Protein AF-A0A933VCR9-F1 (afdb_monomer_lite)

Sequence (92 aa):
MTITEMVKVLPPGTGALGFGLILIGLNAARSLNGIPTSGFTITLGVLAILLGGLELAGFFLTLPFELPVFAILLIVLGVIVLAREQIGNRNQ

Structure (mmCIF, N/CA/C/O backbone):
data_AF-A0A933VCR9-F1
#
_entry.id   AF-A0A933VCR9-F1
#
loop_
_atom_site.group_PDB
_atom_site.id
_atom_site.type_symbol
_atom_site.label_atom_id
_atom_site.label_alt_id
_atom_site.label_comp_id
_atom_site.label_asym_id
_atom_site.label_entity_id
_atom_site.label_seq_id
_atom_site.pdbx_PDB_ins_code
_atom_site.Cartn_x
_atom_site.Cartn_y
_atom_site.Cartn_z
_atom_site.occupancy
_atom_site.B_iso_or_equiv
_atom_site.auth_seq_id
_atom_site.auth_comp_id
_atom_site.auth_asym_id
_atom_site.auth_atom_id
_atom_site.pdbx_PDB_model_num
ATOM 1 N N . MET A 1 1 ? 24.155 18.338 -16.271 1.00 49.69 1 MET A N 1
ATOM 2 C CA . MET A 1 1 ? 23.553 17.399 -15.304 1.00 49.69 1 MET A CA 1
ATOM 3 C C . MET A 1 1 ? 22.091 17.796 -15.150 1.00 49.69 1 MET A C 1
ATOM 5 O O . MET A 1 1 ? 21.822 18.864 -14.616 1.00 49.69 1 MET A O 1
ATOM 9 N N . THR A 1 2 ? 21.164 17.054 -15.757 1.00 57.34 2 THR A N 1
ATOM 10 C CA . THR A 1 2 ? 19.720 17.346 -15.685 1.00 57.34 2 THR A CA 1
ATOM 11 C C . THR A 1 2 ? 19.138 16.776 -14.390 1.00 57.34 2 THR A C 1
ATOM 13 O O . THR A 1 2 ? 19.630 15.773 -13.884 1.00 57.34 2 THR A O 1
ATOM 16 N N . ILE A 1 3 ? 18.081 17.391 -13.850 1.00 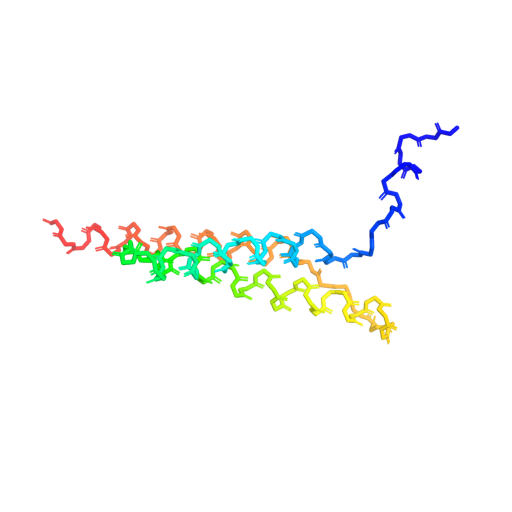61.72 3 ILE A N 1
ATOM 17 C CA . ILE A 1 3 ? 17.413 16.984 -12.592 1.00 61.72 3 ILE A CA 1
ATOM 18 C C . ILE A 1 3 ? 16.988 15.498 -12.623 1.00 61.72 3 ILE A C 1
ATOM 20 O O . ILE A 1 3 ? 17.000 14.811 -11.606 1.00 61.72 3 ILE A O 1
ATOM 24 N N . THR A 1 4 ? 16.709 14.970 -13.817 1.00 54.91 4 THR A N 1
ATOM 25 C CA . THR A 1 4 ? 16.412 13.558 -14.097 1.00 54.91 4 THR A CA 1
ATOM 26 C C . THR A 1 4 ? 17.537 12.583 -13.736 1.00 54.91 4 THR A C 1
ATOM 28 O O . THR A 1 4 ? 17.254 11.433 -13.415 1.00 54.91 4 THR A O 1
ATOM 31 N N . GLU A 1 5 ? 18.799 13.014 -13.732 1.00 57.38 5 GLU A N 1
ATOM 32 C CA . GLU A 1 5 ? 19.939 12.159 -13.368 1.00 57.38 5 GLU A CA 1
ATOM 33 C C . GLU A 1 5 ? 20.055 11.959 -11.847 1.00 57.38 5 GLU A C 1
ATOM 35 O O . GLU A 1 5 ? 20.551 10.926 -11.410 1.00 57.38 5 GLU A O 1
ATOM 40 N N . MET A 1 6 ? 19.535 12.885 -11.027 1.00 52.41 6 MET A N 1
ATOM 41 C CA . MET A 1 6 ? 19.518 12.732 -9.562 1.00 52.41 6 MET A CA 1
ATOM 42 C C . MET A 1 6 ? 18.410 11.788 -9.065 1.00 52.41 6 MET A C 1
ATOM 44 O O . MET A 1 6 ? 18.463 11.333 -7.926 1.00 52.41 6 MET A O 1
ATOM 48 N N . VAL A 1 7 ? 17.424 11.465 -9.913 1.00 55.34 7 VAL A N 1
ATOM 49 C CA . VAL A 1 7 ? 16.290 10.570 -9.596 1.00 55.34 7 VAL A CA 1
ATOM 50 C C . VAL A 1 7 ? 16.529 9.128 -10.083 1.00 55.34 7 VAL A C 1
ATOM 52 O O . VAL A 1 7 ? 15.741 8.234 -9.792 1.00 55.34 7 VAL A O 1
ATOM 55 N N . LYS A 1 8 ? 17.664 8.836 -10.735 1.00 57.75 8 LYS A N 1
ATOM 56 C CA . LYS A 1 8 ? 18.064 7.479 -11.176 1.00 57.75 8 LYS A CA 1
ATOM 57 C C . LYS A 1 8 ? 18.434 6.506 -10.038 1.00 57.75 8 LYS A C 1
ATOM 59 O O . LYS A 1 8 ? 19.093 5.502 -10.283 1.00 57.75 8 LYS A O 1
ATOM 64 N N . VAL A 1 9 ? 18.078 6.794 -8.788 1.00 66.50 9 VAL A N 1
ATOM 65 C CA . VAL A 1 9 ? 18.669 6.095 -7.636 1.00 66.50 9 VAL A CA 1
ATOM 66 C C . VAL A 1 9 ? 17.926 4.807 -7.271 1.00 66.50 9 VAL A C 1
ATOM 68 O O . VAL A 1 9 ? 18.551 3.903 -6.725 1.00 66.50 9 VAL A O 1
ATOM 71 N N . LEU A 1 10 ? 16.634 4.665 -7.591 1.00 78.00 10 LEU A N 1
ATOM 72 C CA . LEU A 1 10 ? 15.839 3.511 -7.153 1.00 78.00 10 LEU A CA 1
ATOM 73 C C . LEU A 1 10 ? 15.228 2.728 -8.328 1.00 78.00 10 LEU A C 1
ATOM 75 O O . LEU A 1 10 ? 14.641 3.345 -9.218 1.00 78.00 10 LEU A O 1
ATOM 79 N N . PRO A 1 11 ? 15.302 1.382 -8.305 1.00 86.25 11 PRO A N 1
ATOM 80 C CA . PRO A 1 11 ? 14.575 0.534 -9.242 1.00 86.25 11 PRO A CA 1
ATOM 81 C C . PRO A 1 11 ? 13.067 0.841 -9.271 1.00 86.25 11 PRO A C 1
ATOM 83 O O . PRO A 1 11 ? 12.502 1.273 -8.252 1.00 86.25 11 PRO A O 1
ATOM 86 N N . PRO A 1 12 ? 12.387 0.575 -10.397 1.00 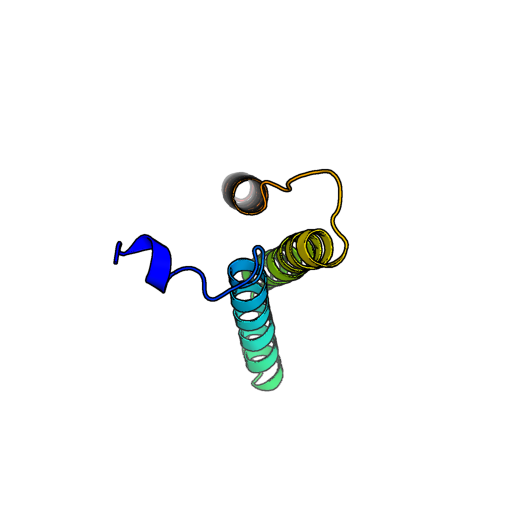86.50 12 PRO A N 1
ATOM 87 C CA . PRO A 1 12 ? 10.933 0.675 -10.476 1.00 86.50 12 PRO A CA 1
ATOM 88 C C . PRO A 1 12 ? 10.268 -0.234 -9.425 1.00 86.50 12 PRO A C 1
ATOM 90 O O . PRO A 1 12 ? 10.861 -1.199 -8.941 1.00 86.50 12 PRO A O 1
ATOM 93 N N . GLY A 1 13 ? 9.069 0.135 -8.979 1.00 87.06 13 GLY A N 1
ATOM 94 C CA . GLY A 1 13 ? 8.374 -0.549 -7.882 1.00 87.06 13 GLY A CA 1
ATOM 95 C C . GLY A 1 13 ? 8.866 -0.223 -6.464 1.00 87.06 13 GLY A C 1
ATOM 96 O O . GLY A 1 13 ? 8.114 -0.431 -5.509 1.00 87.06 13 GLY A O 1
ATOM 97 N N . THR A 1 14 ? 10.058 0.368 -6.282 1.00 91.12 14 THR A N 1
ATOM 98 C CA . THR A 1 14 ? 10.600 0.649 -4.932 1.00 91.12 14 THR A CA 1
ATOM 99 C C . THR A 1 14 ? 9.722 1.617 -4.132 1.00 91.12 14 THR A C 1
ATOM 101 O O . THR A 1 14 ? 9.518 1.426 -2.934 1.00 91.12 14 THR A O 1
ATOM 104 N N . GLY A 1 15 ? 9.151 2.635 -4.785 1.00 90.94 15 GLY A N 1
ATOM 105 C CA . GLY A 1 15 ? 8.240 3.579 -4.130 1.00 90.94 15 GLY A CA 1
ATOM 106 C C . GLY A 1 15 ? 6.950 2.913 -3.639 1.00 90.94 15 GLY A C 1
ATOM 107 O O . GLY A 1 15 ? 6.538 3.135 -2.501 1.00 90.94 15 GLY A O 1
ATOM 108 N N . ALA A 1 16 ? 6.348 2.049 -4.464 1.00 92.62 16 ALA A N 1
ATOM 109 C CA . ALA A 1 16 ? 5.148 1.295 -4.098 1.00 92.62 16 ALA A CA 1
ATOM 110 C C . ALA A 1 16 ? 5.433 0.304 -2.957 1.00 92.62 16 ALA A C 1
ATOM 112 O O . ALA A 1 16 ? 4.677 0.253 -1.988 1.00 92.62 16 ALA A O 1
ATOM 113 N N . LEU A 1 17 ? 6.565 -0.404 -3.012 1.00 94.06 17 LEU A N 1
ATOM 114 C CA . LEU A 1 17 ? 7.025 -1.276 -1.929 1.00 94.06 17 LEU A CA 1
ATOM 115 C C . LEU A 1 17 ? 7.218 -0.515 -0.615 1.00 94.06 17 LEU A C 1
ATOM 117 O O . LEU A 1 17 ? 6.685 -0.927 0.414 1.00 94.06 17 LEU A O 1
ATOM 121 N N . GLY A 1 18 ? 7.944 0.606 -0.647 1.00 95.00 18 GLY A N 1
ATOM 122 C CA . GLY A 1 18 ? 8.185 1.435 0.533 1.00 95.00 18 GLY A CA 1
ATOM 123 C C . GLY A 1 18 ? 6.885 1.960 1.142 1.00 95.00 18 GLY A C 1
ATOM 124 O O . GLY A 1 18 ? 6.664 1.825 2.345 1.00 95.00 18 GLY A O 1
ATOM 125 N N . PHE A 1 19 ? 5.981 2.481 0.311 1.00 94.31 19 PHE A N 1
ATOM 126 C CA . PHE A 1 19 ? 4.655 2.922 0.747 1.00 94.31 19 PHE A CA 1
ATOM 127 C C . PHE A 1 19 ? 3.841 1.779 1.369 1.00 94.31 19 PHE A C 1
ATOM 129 O O . PHE A 1 19 ? 3.255 1.940 2.442 1.00 94.31 19 PHE A O 1
ATOM 136 N N . GLY A 1 20 ? 3.848 0.606 0.736 1.00 96.44 20 GLY A N 1
ATOM 137 C CA . GLY A 1 20 ? 3.161 -0.575 1.241 1.00 96.44 20 GLY A CA 1
ATOM 138 C C . GLY A 1 20 ? 3.690 -1.036 2.601 1.00 96.44 20 GLY A C 1
ATOM 139 O O . GLY A 1 20 ? 2.903 -1.267 3.523 1.00 96.44 20 GLY A O 1
ATOM 140 N N . LEU A 1 21 ? 5.015 -1.079 2.768 1.00 97.56 21 LEU A N 1
ATOM 141 C CA . LEU A 1 21 ? 5.665 -1.403 4.041 1.00 97.56 21 LEU A CA 1
ATOM 142 C C . LEU A 1 21 ? 5.310 -0.401 5.143 1.00 97.56 21 LEU A C 1
ATOM 144 O O . LEU A 1 21 ? 5.050 -0.816 6.271 1.00 97.56 21 LEU A O 1
ATOM 148 N N . ILE A 1 22 ? 5.233 0.895 4.828 1.00 97.50 22 ILE A N 1
ATOM 149 C CA . ILE A 1 22 ? 4.802 1.925 5.785 1.00 97.50 22 ILE A CA 1
ATOM 150 C C . ILE A 1 22 ? 3.361 1.671 6.244 1.00 97.50 22 ILE A C 1
ATOM 152 O O . ILE A 1 22 ? 3.088 1.703 7.444 1.00 97.50 22 ILE A O 1
ATOM 156 N N . LEU A 1 23 ? 2.433 1.388 5.325 1.00 97.19 23 LEU A N 1
ATOM 157 C CA . LEU A 1 23 ? 1.025 1.157 5.670 1.00 97.19 23 LEU A CA 1
ATOM 158 C C . LEU A 1 23 ? 0.810 -0.111 6.503 1.00 97.19 23 LEU A C 1
ATOM 160 O O . LEU A 1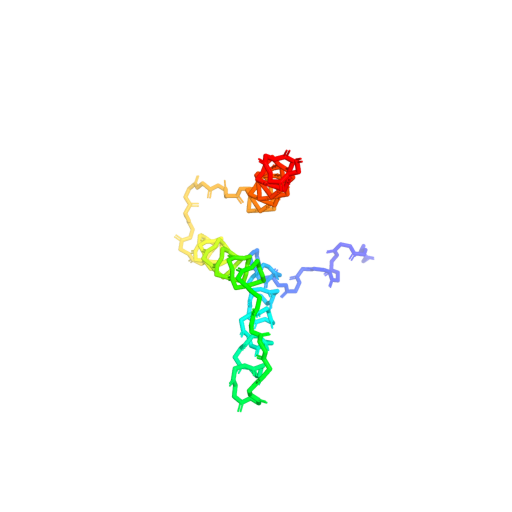 23 ? 0.015 -0.100 7.453 1.00 97.19 23 LEU A O 1
ATOM 164 N N . ILE A 1 24 ? 1.513 -1.192 6.166 1.00 97.69 24 ILE A N 1
ATOM 165 C CA . ILE A 1 24 ? 1.470 -2.437 6.940 1.00 97.69 24 ILE A CA 1
ATOM 166 C C . ILE A 1 24 ? 2.137 -2.242 8.298 1.00 97.69 24 ILE A C 1
ATOM 168 O O . ILE A 1 24 ? 1.539 -2.592 9.313 1.00 97.69 24 ILE A O 1
ATOM 172 N N . GLY A 1 25 ? 3.315 -1.617 8.343 1.00 97.44 25 GLY A N 1
ATOM 173 C CA . GLY A 1 25 ? 4.027 -1.312 9.583 1.00 97.44 25 GLY A CA 1
ATOM 174 C C . GLY A 1 25 ? 3.208 -0.433 10.527 1.00 97.44 25 GLY A C 1
ATOM 175 O O . GLY A 1 25 ? 3.120 -0.722 11.719 1.00 97.44 25 GLY A O 1
ATOM 176 N N . LEU A 1 26 ? 2.519 0.581 9.997 1.00 97.31 26 LEU A N 1
ATOM 177 C CA . LEU A 1 26 ? 1.615 1.430 10.773 1.00 97.31 26 LEU A CA 1
ATOM 178 C C . LEU A 1 26 ? 0.459 0.624 11.380 1.00 97.31 26 LEU A C 1
ATOM 180 O O . LEU A 1 26 ? 0.147 0.787 12.558 1.00 97.31 26 LEU A O 1
ATOM 184 N N . ASN A 1 27 ? -0.183 -0.252 10.603 1.00 97.06 27 ASN A N 1
ATOM 185 C CA . ASN A 1 27 ? -1.268 -1.088 11.122 1.00 97.06 27 ASN A CA 1
ATOM 186 C C . ASN A 1 27 ? -0.767 -2.149 12.109 1.00 97.06 27 ASN A C 1
ATOM 188 O O . ASN A 1 27 ? -1.445 -2.404 13.102 1.00 97.06 27 ASN A O 1
ATOM 192 N N . ALA A 1 28 ? 0.422 -2.713 11.894 1.00 97.06 28 ALA A N 1
ATOM 193 C CA . ALA A 1 28 ? 1.062 -3.617 12.844 1.00 97.06 28 ALA A CA 1
ATOM 194 C C . ALA A 1 28 ? 1.332 -2.904 14.177 1.00 97.06 28 ALA A C 1
ATOM 196 O O . ALA A 1 28 ? 0.929 -3.395 15.229 1.00 97.06 28 ALA A O 1
ATOM 197 N N . ALA A 1 29 ? 1.906 -1.697 14.140 1.00 97.69 29 ALA A N 1
ATOM 198 C CA . ALA A 1 29 ? 2.122 -0.881 15.331 1.00 97.69 29 ALA A CA 1
ATOM 199 C C . ALA A 1 29 ? 0.803 -0.537 16.043 1.00 97.69 29 ALA A C 1
ATOM 201 O O . ALA A 1 29 ? 0.728 -0.620 17.267 1.00 97.69 29 ALA A O 1
ATOM 202 N N . ARG A 1 30 ? -0.263 -0.200 15.303 1.00 96.69 30 ARG A N 1
ATOM 203 C CA . ARG A 1 30 ? -1.599 0.016 15.889 1.00 96.69 30 ARG A CA 1
ATOM 204 C C . ARG A 1 30 ? -2.114 -1.239 16.589 1.00 96.69 30 ARG A C 1
ATOM 206 O O . ARG A 1 30 ? -2.525 -1.148 17.741 1.00 96.69 30 ARG A O 1
ATOM 213 N N . SER A 1 31 ? -2.013 -2.396 15.932 1.00 96.50 31 SER A N 1
ATOM 214 C CA . SER A 1 31 ? -2.441 -3.684 16.485 1.00 96.50 31 SER A CA 1
ATOM 215 C C . SER A 1 31 ? -1.715 -4.024 17.786 1.00 96.50 31 SER A C 1
ATOM 217 O O . SER A 1 31 ? -2.352 -4.475 18.733 1.00 96.50 31 SER A O 1
ATOM 219 N N . LEU A 1 32 ? -0.401 -3.789 17.851 1.00 97.88 32 LEU A N 1
ATOM 220 C CA . LEU A 1 32 ? 0.406 -4.047 19.049 1.00 97.88 32 LEU A CA 1
ATOM 221 C C . LEU A 1 32 ? 0.051 -3.114 20.215 1.00 97.88 32 LEU A C 1
ATOM 223 O O . LEU A 1 32 ? 0.187 -3.500 21.370 1.00 97.88 32 LEU A O 1
ATOM 227 N N . ASN A 1 33 ? -0.436 -1.908 19.921 1.00 97.38 33 ASN A N 1
ATOM 228 C CA . ASN A 1 33 ? -0.831 -0.920 20.925 1.00 97.38 33 ASN A CA 1
ATOM 229 C C . ASN A 1 33 ? -2.337 -0.950 21.254 1.00 97.38 33 ASN A C 1
ATOM 231 O O . ASN A 1 33 ? -2.840 -0.029 21.893 1.00 97.38 33 ASN A O 1
ATOM 235 N N . GLY A 1 34 ? -3.084 -1.961 20.789 1.00 95.88 34 GLY A N 1
ATOM 236 C CA . GLY A 1 34 ? -4.534 -2.053 21.009 1.00 95.88 34 GLY A CA 1
ATOM 237 C C . GLY A 1 34 ? -5.349 -0.962 20.300 1.00 95.88 34 GLY A C 1
ATOM 238 O O . GLY A 1 34 ? -6.521 -0.757 20.611 1.00 95.88 34 GLY A O 1
ATOM 239 N N . ILE A 1 35 ? -4.747 -0.252 19.343 1.00 96.31 35 ILE A N 1
ATOM 240 C CA . ILE A 1 35 ? -5.415 0.773 18.544 1.00 96.31 35 ILE A CA 1
ATOM 241 C C . ILE A 1 35 ? -6.114 0.069 17.371 1.00 96.31 35 ILE A C 1
ATOM 243 O O . ILE A 1 35 ? -5.469 -0.711 16.664 1.00 96.31 35 ILE A O 1
ATOM 247 N N . PRO A 1 36 ? -7.400 0.358 17.092 1.00 94.31 36 PRO A N 1
ATOM 248 C CA . PRO A 1 36 ? -8.129 -0.293 16.008 1.00 94.31 36 PRO A CA 1
ATOM 249 C C . PRO A 1 36 ? -7.408 -0.114 14.669 1.00 94.31 36 PRO A C 1
ATOM 251 O O . PRO A 1 36 ? -7.017 0.997 14.295 1.00 94.31 36 PRO A O 1
ATOM 254 N N . THR A 1 37 ? -7.209 -1.208 13.943 1.00 95.62 37 THR A N 1
ATOM 255 C CA . THR A 1 37 ? -6.579 -1.203 12.621 1.00 95.62 37 THR A CA 1
ATOM 256 C C . THR A 1 37 ? -7.578 -0.774 11.550 1.00 95.62 37 THR A C 1
ATOM 258 O O . THR A 1 37 ? -8.793 -0.870 11.726 1.00 95.62 37 THR A O 1
ATOM 261 N N . SER A 1 38 ? -7.074 -0.250 10.434 1.00 93.12 38 SER A N 1
ATOM 262 C CA . SER A 1 38 ? -7.919 0.159 9.314 1.00 93.12 38 SER A CA 1
ATOM 263 C C . SER A 1 38 ? -7.770 -0.844 8.179 1.00 93.12 38 SER A C 1
ATOM 265 O O . SER A 1 38 ? -6.711 -0.951 7.560 1.00 93.12 38 SER A O 1
ATOM 267 N N . GLY A 1 39 ? -8.858 -1.562 7.882 1.00 90.88 39 GLY A N 1
ATOM 268 C CA . GLY A 1 39 ? -8.903 -2.504 6.761 1.00 90.88 39 GLY A CA 1
ATOM 269 C C . GLY A 1 39 ? -8.528 -1.838 5.436 1.00 90.88 39 GLY A C 1
ATOM 270 O O . GLY A 1 39 ? -7.811 -2.425 4.639 1.00 90.88 39 GLY A O 1
ATOM 271 N N . PHE A 1 40 ? -8.899 -0.567 5.255 1.00 91.69 40 PHE A N 1
ATOM 272 C CA . PHE A 1 40 ? -8.534 0.225 4.082 1.00 91.69 40 PHE A CA 1
ATOM 273 C C . PHE A 1 40 ? -7.015 0.353 3.893 1.00 91.69 40 PHE A C 1
ATOM 275 O O . PHE A 1 40 ? -6.498 0.054 2.817 1.00 91.69 40 PHE A O 1
AT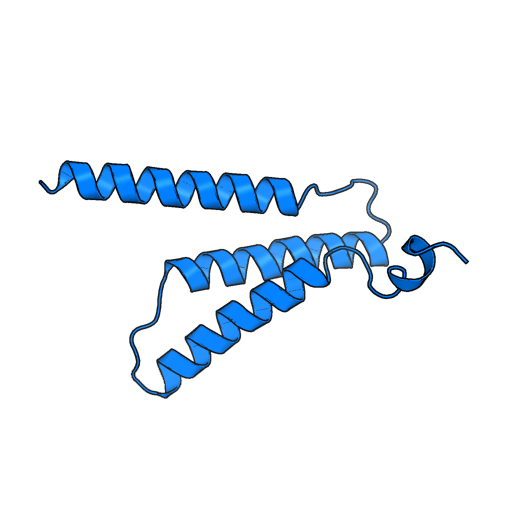OM 282 N N . THR A 1 41 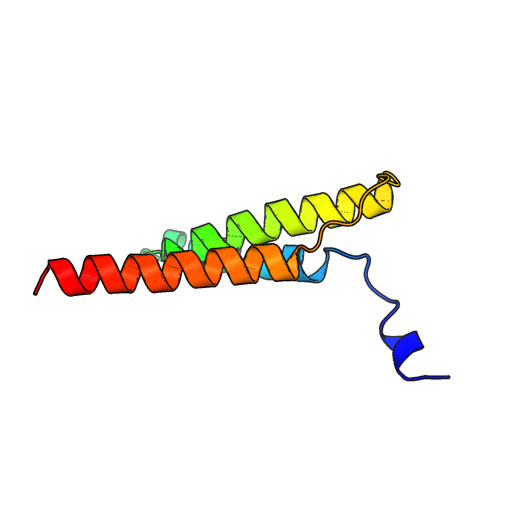? -6.282 0.774 4.930 1.00 93.50 41 THR A N 1
ATOM 283 C CA . THR A 1 41 ? -4.822 0.919 4.818 1.00 93.50 41 THR A CA 1
ATOM 284 C C . THR A 1 41 ? -4.114 -0.426 4.772 1.00 93.50 41 THR A C 1
ATOM 286 O O . THR A 1 41 ? -3.083 -0.516 4.115 1.00 93.50 41 THR A O 1
ATOM 289 N N . ILE A 1 42 ? -4.661 -1.476 5.391 1.00 95.81 42 ILE A N 1
ATOM 290 C CA . ILE A 1 42 ? -4.138 -2.839 5.224 1.00 95.81 42 ILE A CA 1
ATOM 291 C C . ILE A 1 42 ? -4.265 -3.277 3.761 1.00 95.81 42 ILE A C 1
ATOM 293 O O . ILE A 1 42 ? -3.270 -3.694 3.175 1.00 95.81 42 ILE A O 1
ATOM 297 N N . THR A 1 43 ? -5.443 -3.139 3.145 1.00 94.25 43 THR A N 1
ATOM 298 C CA . THR A 1 43 ? -5.665 -3.527 1.743 1.00 94.25 43 THR A CA 1
ATOM 299 C C . THR A 1 43 ? -4.737 -2.772 0.797 1.00 94.25 43 THR A C 1
ATOM 301 O O . THR A 1 43 ? -4.069 -3.398 -0.025 1.00 94.25 43 THR A O 1
ATOM 304 N N . LEU A 1 44 ? -4.635 -1.446 0.938 1.00 94.56 44 LEU A N 1
ATOM 305 C CA . LEU A 1 44 ? -3.703 -0.653 0.133 1.00 94.56 44 LEU A CA 1
ATOM 306 C C . LEU A 1 44 ? -2.244 -1.042 0.385 1.00 94.56 44 LEU A C 1
ATOM 308 O O . LEU A 1 44 ? -1.471 -1.128 -0.565 1.00 94.56 44 LEU A O 1
ATOM 312 N N . GLY A 1 45 ? -1.875 -1.311 1.639 1.00 96.19 45 GLY A N 1
ATOM 313 C CA . GLY A 1 45 ? -0.530 -1.738 2.010 1.00 96.19 45 GLY A CA 1
ATOM 314 C C . GLY A 1 45 ? -0.136 -3.057 1.350 1.00 96.19 45 GLY A C 1
ATOM 315 O O . GLY A 1 45 ? 0.916 -3.137 0.719 1.00 96.19 45 GLY A O 1
ATOM 316 N N . VAL A 1 46 ? -1.007 -4.067 1.426 1.00 96.69 46 VAL A N 1
ATOM 317 C CA . VAL A 1 46 ? -0.789 -5.374 0.786 1.00 96.69 46 VAL A CA 1
ATOM 318 C C . VAL A 1 46 ? -0.677 -5.224 -0.729 1.00 96.69 46 VAL A C 1
ATOM 320 O O . VAL A 1 46 ? 0.267 -5.740 -1.323 1.00 96.69 46 VAL A O 1
ATOM 323 N N . LEU A 1 47 ? -1.598 -4.493 -1.363 1.00 95.06 47 LEU A N 1
ATOM 324 C CA . LEU A 1 47 ? -1.571 -4.291 -2.813 1.00 95.06 47 LEU A CA 1
ATOM 325 C C . LEU A 1 47 ? -0.311 -3.558 -3.273 1.00 95.06 47 LEU A C 1
ATOM 327 O O . LEU A 1 47 ? 0.285 -3.944 -4.274 1.00 95.06 47 LEU A O 1
ATOM 331 N N . ALA A 1 48 ? 0.119 -2.536 -2.535 1.00 95.38 48 ALA A N 1
ATOM 332 C CA . ALA A 1 48 ? 1.328 -1.789 -2.850 1.00 95.38 48 ALA A CA 1
ATOM 333 C C . ALA A 1 48 ? 2.595 -2.655 -2.717 1.00 95.38 48 ALA A C 1
ATOM 335 O O . ALA A 1 48 ? 3.469 -2.569 -3.579 1.00 95.38 48 ALA A O 1
ATOM 336 N N . ILE A 1 49 ? 2.669 -3.544 -1.715 1.00 96.81 49 ILE A N 1
ATOM 337 C CA . ILE A 1 49 ? 3.768 -4.519 -1.591 1.00 96.81 49 ILE A CA 1
ATOM 338 C C . ILE A 1 49 ? 3.746 -5.520 -2.747 1.00 96.81 49 ILE A C 1
ATOM 340 O O . ILE A 1 49 ? 4.789 -5.766 -3.346 1.00 96.81 49 ILE A O 1
ATOM 344 N N . LEU A 1 50 ? 2.586 -6.099 -3.072 1.00 95.88 50 LEU A N 1
ATOM 345 C CA . LEU A 1 50 ? 2.486 -7.111 -4.127 1.00 95.88 50 LEU A CA 1
ATOM 346 C C . LEU A 1 50 ? 2.825 -6.532 -5.501 1.00 95.88 50 LEU A C 1
ATOM 348 O O . LEU A 1 50 ? 3.628 -7.110 -6.227 1.00 95.88 50 LEU A O 1
ATOM 352 N N . LEU A 1 51 ? 2.243 -5.385 -5.851 1.00 93.75 51 LEU A N 1
ATOM 353 C CA . LEU A 1 51 ? 2.465 -4.757 -7.152 1.00 93.75 51 LEU A CA 1
ATOM 354 C C . LEU A 1 51 ? 3.862 -4.141 -7.252 1.00 93.75 51 LEU A C 1
ATOM 356 O O . LEU A 1 51 ? 4.541 -4.358 -8.250 1.00 93.75 51 LEU A O 1
ATOM 360 N N . GLY A 1 52 ? 4.318 -3.435 -6.213 1.00 92.50 52 GLY A N 1
ATOM 361 C CA . GLY A 1 52 ? 5.675 -2.889 -6.171 1.00 92.50 52 GLY A CA 1
ATOM 362 C C . GLY A 1 52 ? 6.738 -3.987 -6.166 1.00 92.50 52 GLY A C 1
ATOM 363 O O . GLY A 1 52 ? 7.758 -3.859 -6.833 1.00 92.50 52 GLY A O 1
ATOM 364 N N . GLY A 1 53 ? 6.481 -5.095 -5.468 1.00 92.44 53 GLY A N 1
ATOM 365 C CA . GLY A 1 53 ? 7.338 -6.277 -5.463 1.00 92.44 53 GLY A CA 1
ATOM 366 C C . GLY A 1 53 ? 7.372 -6.981 -6.811 1.00 92.44 53 GLY A C 1
ATOM 367 O O . GLY A 1 53 ? 8.441 -7.400 -7.242 1.00 92.44 53 GLY A O 1
ATOM 368 N N . LEU A 1 54 ? 6.235 -7.060 -7.502 1.00 91.88 54 LEU A N 1
ATOM 369 C CA . LEU A 1 54 ? 6.157 -7.625 -8.846 1.00 91.88 54 LEU A CA 1
ATOM 370 C C . LEU A 1 54 ? 6.879 -6.752 -9.881 1.00 91.88 54 LEU A C 1
ATOM 372 O O . LEU A 1 54 ? 7.586 -7.284 -10.730 1.00 91.88 54 LEU A O 1
ATOM 376 N N . GLU A 1 55 ? 6.750 -5.429 -9.796 1.00 90.50 55 GLU A N 1
ATOM 377 C CA . GLU A 1 55 ? 7.466 -4.484 -10.663 1.00 90.50 55 GLU A CA 1
ATOM 378 C C . GLU A 1 55 ? 8.980 -4.518 -10.401 1.00 90.50 55 GLU A C 1
ATOM 380 O O . GLU A 1 55 ? 9.773 -4.593 -11.342 1.00 90.50 55 GLU A O 1
ATOM 385 N N . LEU A 1 56 ? 9.385 -4.581 -9.128 1.00 90.94 56 LEU A N 1
ATOM 386 C CA . LEU A 1 56 ? 10.784 -4.743 -8.736 1.00 90.94 56 LEU A CA 1
ATOM 387 C C . LEU A 1 56 ? 11.355 -6.085 -9.220 1.00 90.94 56 LEU A C 1
ATOM 389 O O . LEU A 1 56 ? 12.449 -6.134 -9.782 1.00 90.94 56 LEU A O 1
ATOM 393 N N . ALA A 1 57 ? 10.610 -7.179 -9.043 1.00 90.00 57 ALA A N 1
ATOM 394 C CA . ALA A 1 57 ? 10.988 -8.493 -9.552 1.00 90.00 57 ALA A CA 1
ATOM 395 C C . ALA A 1 57 ? 11.063 -8.496 -11.083 1.00 90.00 57 ALA A C 1
ATOM 397 O O . ALA A 1 57 ? 11.987 -9.081 -11.634 1.00 90.00 57 ALA A O 1
ATOM 398 N N . GLY A 1 58 ? 10.148 -7.809 -11.771 1.00 87.75 58 GLY A N 1
ATOM 399 C CA . GLY A 1 58 ? 10.178 -7.659 -13.223 1.00 87.75 58 GLY A CA 1
ATOM 400 C C . GLY A 1 58 ? 11.415 -6.930 -13.725 1.00 87.75 58 GLY A C 1
ATOM 401 O O . GLY A 1 58 ? 11.997 -7.350 -14.723 1.00 87.75 58 GLY A O 1
ATOM 402 N N . PHE A 1 59 ? 11.875 -5.921 -12.988 1.00 86.19 59 PHE A N 1
ATOM 403 C CA . PHE A 1 59 ? 13.135 -5.242 -13.271 1.00 86.19 59 PHE A CA 1
ATOM 404 C C . PHE A 1 59 ? 14.350 -6.162 -13.096 1.00 86.19 59 PHE A C 1
ATOM 406 O O . PHE A 1 59 ? 15.192 -6.235 -13.987 1.00 86.19 59 PHE A O 1
ATOM 413 N N . PHE A 1 60 ? 14.435 -6.908 -11.989 1.00 86.06 60 PHE A N 1
ATOM 414 C CA . PHE A 1 60 ? 15.570 -7.808 -11.742 1.00 86.06 60 PHE A CA 1
ATOM 415 C C . PHE A 1 60 ? 15.565 -9.067 -12.619 1.00 86.06 60 PHE A C 1
ATOM 417 O O . PHE A 1 60 ? 16.626 -9.549 -13.007 1.00 86.06 60 PHE A O 1
ATOM 424 N N . LEU A 1 61 ? 14.387 -9.605 -12.937 1.00 87.88 61 LEU A N 1
ATOM 425 C CA . LEU A 1 61 ? 14.212 -10.818 -13.742 1.00 87.88 61 LEU A CA 1
ATOM 426 C C . LEU A 1 61 ? 14.036 -10.522 -15.239 1.00 87.88 61 LEU A C 1
ATOM 428 O O . LEU A 1 61 ? 13.892 -11.455 -16.022 1.00 87.88 61 LEU A O 1
ATOM 432 N N . THR A 1 62 ? 14.073 -9.246 -15.641 1.00 83.19 62 THR A N 1
ATOM 433 C CA . THR A 1 62 ? 13.925 -8.791 -17.037 1.00 83.19 62 THR A CA 1
ATOM 434 C C . THR A 1 62 ? 12.647 -9.330 -17.695 1.00 83.19 62 THR A C 1
ATOM 436 O O . THR A 1 62 ? 12.669 -9.878 -18.799 1.00 83.19 62 THR A O 1
ATOM 439 N N . LEU A 1 63 ? 11.516 -9.222 -16.988 1.00 81.69 63 LEU A N 1
ATOM 440 C CA . LEU A 1 63 ? 10.224 -9.664 -17.516 1.00 81.69 63 LEU A CA 1
ATOM 441 C C . LEU A 1 63 ? 9.858 -8.858 -18.779 1.00 81.69 63 LEU A C 1
ATOM 443 O O . LEU A 1 63 ? 10.112 -7.656 -18.835 1.00 81.69 63 LEU A O 1
ATOM 447 N N . PRO A 1 64 ? 9.226 -9.484 -19.788 1.00 78.88 64 PRO A N 1
ATOM 448 C CA . PRO A 1 64 ? 8.972 -8.852 -21.086 1.00 78.88 64 PRO A CA 1
ATOM 449 C C . PRO A 1 64 ? 7.799 -7.856 -21.085 1.00 78.88 64 PRO A C 1
ATOM 451 O O . PRO A 1 64 ? 7.384 -7.405 -22.150 1.00 78.88 64 PRO A O 1
ATOM 454 N N . PHE A 1 65 ? 7.220 -7.545 -19.925 1.00 77.81 65 PHE A N 1
ATOM 455 C CA . PHE A 1 65 ? 6.044 -6.690 -19.800 1.00 77.81 65 PHE A CA 1
ATOM 456 C C . PHE A 1 65 ? 6.240 -5.631 -18.714 1.00 77.81 65 PHE A C 1
ATOM 458 O O . PHE A 1 65 ? 6.782 -5.905 -17.645 1.00 77.81 65 PHE A O 1
ATOM 465 N N . GLU A 1 66 ? 5.744 -4.425 -18.980 1.00 79.62 66 GLU A N 1
ATOM 466 C CA . GLU A 1 66 ? 5.701 -3.330 -18.013 1.00 79.62 66 GLU A CA 1
ATOM 467 C C . GLU A 1 66 ? 4.360 -3.360 -17.268 1.00 79.62 66 GLU A C 1
ATOM 469 O O . GLU A 1 66 ? 3.295 -3.394 -17.890 1.00 79.62 66 GLU A O 1
ATOM 474 N N . LEU A 1 67 ? 4.394 -3.354 -15.931 1.00 81.50 67 LEU A N 1
ATOM 475 C CA . LEU A 1 67 ? 3.179 -3.210 -15.129 1.00 81.50 67 LEU A CA 1
ATOM 476 C C . LEU A 1 67 ? 2.911 -1.734 -14.826 1.00 81.50 67 LEU A C 1
ATOM 478 O O . LEU A 1 67 ? 3.721 -1.102 -14.148 1.00 81.50 67 LEU A O 1
ATOM 482 N N . PRO A 1 68 ? 1.737 -1.189 -15.192 1.00 86.25 68 PRO A N 1
ATOM 483 C CA . PRO A 1 68 ? 1.342 0.158 -14.801 1.00 86.25 68 PRO A CA 1
ATOM 484 C C . PRO A 1 68 ? 0.835 0.166 -13.347 1.00 86.25 68 PRO A C 1
ATOM 486 O O . PRO A 1 68 ? -0.345 0.409 -13.082 1.00 86.25 68 PRO A O 1
ATOM 489 N N . VAL A 1 69 ? 1.723 -0.112 -12.386 1.00 83.12 69 VAL A N 1
ATOM 490 C CA . VAL A 1 69 ? 1.395 -0.287 -10.956 1.00 83.12 69 VAL A CA 1
ATOM 491 C C . VAL A 1 69 ? 0.612 0.894 -10.395 1.00 83.12 69 VAL A C 1
ATOM 493 O O . VAL A 1 69 ? -0.399 0.702 -9.721 1.00 83.12 69 VAL A O 1
ATOM 496 N N . PHE A 1 70 ? 1.031 2.117 -10.715 1.00 80.12 70 PHE A N 1
ATOM 497 C CA . PHE A 1 70 ? 0.345 3.323 -10.259 1.00 80.12 70 PHE A CA 1
ATOM 498 C C . PHE A 1 70 ? -1.114 3.385 -10.737 1.00 80.12 70 PHE A C 1
ATOM 500 O O . PHE A 1 70 ? -2.009 3.685 -9.948 1.00 80.12 70 PHE A O 1
ATOM 507 N N . ALA A 1 71 ? -1.371 3.043 -12.003 1.00 88.25 71 ALA A N 1
ATOM 508 C CA . ALA A 1 71 ? -2.725 3.025 -12.550 1.00 88.25 71 ALA A CA 1
ATOM 509 C C . ALA A 1 71 ? -3.584 1.949 -11.873 1.00 88.25 71 ALA A C 1
ATOM 511 O O . ALA A 1 71 ? -4.729 2.218 -11.515 1.00 88.25 71 ALA A O 1
ATOM 512 N N . ILE A 1 72 ? -3.020 0.761 -11.631 1.00 88.69 72 ILE A N 1
ATOM 513 C CA . ILE A 1 72 ? -3.712 -0.323 -10.920 1.00 88.69 72 ILE A CA 1
ATOM 514 C C . ILE A 1 72 ? -4.095 0.134 -9.506 1.00 88.69 72 ILE A C 1
ATOM 516 O O . ILE A 1 72 ? -5.247 -0.021 -9.103 1.00 88.69 72 ILE A O 1
ATOM 520 N N . LEU A 1 73 ? -3.167 0.752 -8.770 1.00 85.12 73 LEU A N 1
ATOM 521 C CA . LEU A 1 73 ? -3.439 1.281 -7.431 1.00 85.12 73 LEU A CA 1
ATOM 522 C C . LEU A 1 73 ? -4.529 2.360 -7.444 1.00 85.12 73 LEU A C 1
ATOM 524 O O . LEU A 1 73 ? -5.402 2.342 -6.578 1.00 85.12 73 LEU A O 1
ATOM 528 N N . LEU A 1 74 ? -4.517 3.265 -8.428 1.00 89.31 74 LEU A N 1
ATOM 529 C CA . LEU A 1 74 ? -5.527 4.317 -8.561 1.00 89.31 74 LEU A CA 1
ATOM 530 C C . LEU A 1 74 ? -6.917 3.742 -8.862 1.00 89.31 74 LEU A C 1
ATOM 532 O O . LEU A 1 74 ? -7.902 4.173 -8.261 1.00 89.31 74 LEU A O 1
ATOM 536 N N . ILE A 1 75 ? -6.998 2.747 -9.750 1.00 92.38 75 ILE A N 1
ATOM 537 C CA . ILE A 1 75 ? -8.249 2.047 -10.061 1.00 92.38 75 ILE A CA 1
ATOM 538 C C . ILE A 1 75 ? -8.788 1.371 -8.804 1.00 92.38 75 ILE A C 1
ATOM 540 O O . ILE A 1 75 ? -9.955 1.556 -8.463 1.00 92.38 75 ILE A O 1
ATOM 544 N N . VAL A 1 76 ? -7.946 0.630 -8.080 1.00 90.06 76 VAL A N 1
ATOM 545 C CA . VAL A 1 76 ? -8.375 -0.047 -6.852 1.00 90.06 76 VAL A CA 1
ATOM 546 C C . VAL A 1 76 ? -8.819 0.961 -5.794 1.00 90.06 76 VAL A C 1
ATOM 548 O O . VAL A 1 76 ? -9.864 0.773 -5.174 1.00 90.06 76 VAL A O 1
ATOM 551 N N . LEU A 1 77 ? -8.083 2.060 -5.622 1.00 90.00 77 LEU A N 1
ATOM 552 C CA . LEU A 1 77 ? -8.472 3.141 -4.722 1.00 90.00 77 LEU A CA 1
ATOM 553 C C . LEU A 1 77 ? -9.847 3.711 -5.098 1.00 90.00 77 LEU A C 1
ATOM 555 O O . LEU A 1 77 ? -10.708 3.840 -4.228 1.00 90.00 77 LEU A O 1
ATOM 559 N N . GLY A 1 78 ? -10.072 3.993 -6.383 1.00 91.00 78 GLY A N 1
ATOM 560 C CA . GLY A 1 78 ? -11.354 4.473 -6.896 1.00 91.00 78 GLY A CA 1
ATOM 561 C C . GLY A 1 78 ? -12.495 3.493 -6.624 1.00 91.00 78 GLY A C 1
ATOM 562 O O . GLY A 1 78 ? -13.528 3.889 -6.087 1.00 91.00 78 GLY A O 1
ATOM 563 N N . VAL A 1 79 ? -12.291 2.202 -6.905 1.00 93.19 79 VAL A N 1
ATOM 564 C CA . VAL A 1 79 ? -13.277 1.144 -6.625 1.00 93.19 79 VAL A CA 1
ATOM 565 C C . VAL A 1 79 ? -13.599 1.070 -5.135 1.00 93.19 79 VAL A C 1
ATOM 567 O O . VAL A 1 79 ? -14.770 0.994 -4.773 1.00 93.19 79 VAL A O 1
ATOM 570 N N . ILE A 1 80 ? -12.591 1.130 -4.262 1.00 89.06 80 ILE A N 1
ATOM 571 C CA . ILE A 1 80 ? -12.805 1.074 -2.812 1.00 89.06 80 ILE A CA 1
ATOM 572 C C . ILE A 1 80 ? -13.601 2.292 -2.330 1.00 89.06 80 ILE A C 1
ATOM 574 O O . ILE A 1 80 ? -14.528 2.131 -1.536 1.00 89.06 80 ILE A O 1
ATOM 578 N N . VAL A 1 81 ? -13.275 3.498 -2.801 1.00 90.88 81 VAL A N 1
ATOM 579 C CA . VAL A 1 81 ? -14.001 4.723 -2.424 1.00 90.88 81 VAL A CA 1
ATOM 580 C C . VAL A 1 81 ? -15.456 4.655 -2.887 1.00 90.88 81 VAL A C 1
ATOM 582 O O . VAL A 1 81 ? -16.358 4.869 -2.078 1.00 90.88 81 VAL A O 1
ATOM 585 N N . LEU A 1 82 ? -15.695 4.278 -4.146 1.00 91.94 82 LEU A N 1
ATOM 586 C CA . LEU A 1 82 ? -17.045 4.137 -4.694 1.00 91.94 82 LEU A CA 1
ATOM 587 C C . LEU A 1 82 ? -17.848 3.054 -3.967 1.00 91.94 82 LEU A C 1
ATOM 589 O O . LEU A 1 82 ? -19.005 3.274 -3.621 1.00 91.94 82 LEU A O 1
ATOM 593 N N . ALA A 1 83 ? -17.242 1.899 -3.688 1.00 89.38 83 ALA A N 1
ATOM 594 C CA . ALA A 1 83 ? -17.903 0.821 -2.959 1.00 89.38 83 ALA A CA 1
ATOM 595 C C . ALA A 1 83 ? -18.292 1.255 -1.539 1.00 89.38 83 ALA A C 1
ATOM 597 O O . ALA A 1 83 ? -19.403 0.968 -1.094 1.00 89.38 83 ALA A O 1
ATOM 598 N N . ARG A 1 84 ? -17.409 1.978 -0.836 1.00 86.12 84 ARG A N 1
ATOM 599 C CA . ARG A 1 84 ? -17.717 2.513 0.497 1.00 86.12 84 ARG A CA 1
ATOM 600 C C . ARG A 1 84 ? -18.871 3.507 0.460 1.00 86.12 84 ARG A C 1
ATOM 602 O O . ARG A 1 84 ? -19.741 3.411 1.319 1.00 86.12 84 ARG A O 1
ATOM 609 N N . GLU A 1 85 ? -18.900 4.396 -0.528 1.00 89.62 85 GLU A N 1
ATOM 610 C CA . GLU A 1 85 ? -19.999 5.350 -0.705 1.00 89.62 85 GLU A CA 1
ATOM 611 C C . GLU A 1 85 ? -21.331 4.631 -0.960 1.00 89.62 85 GLU A C 1
ATOM 613 O O . GLU A 1 85 ? -22.326 4.892 -0.289 1.00 89.62 85 GLU A O 1
ATOM 618 N N . GLN A 1 86 ? -21.344 3.645 -1.861 1.00 86.19 86 GLN A N 1
ATOM 619 C CA . GLN A 1 86 ? -22.552 2.873 -2.171 1.00 86.19 86 GLN A CA 1
ATOM 620 C C . GLN A 1 86 ? -23.068 2.065 -0.972 1.00 86.19 86 GLN A C 1
ATOM 622 O O . GLN A 1 86 ? -24.277 1.942 -0.786 1.00 86.19 86 GLN A O 1
ATOM 627 N N . ILE A 1 87 ? -22.173 1.513 -0.148 1.00 84.50 87 ILE A N 1
ATOM 628 C CA . ILE A 1 87 ? -22.549 0.792 1.078 1.00 84.50 87 ILE A CA 1
ATOM 629 C C . ILE A 1 87 ? -23.047 1.767 2.153 1.00 84.50 87 ILE A C 1
ATOM 631 O O . ILE A 1 87 ? 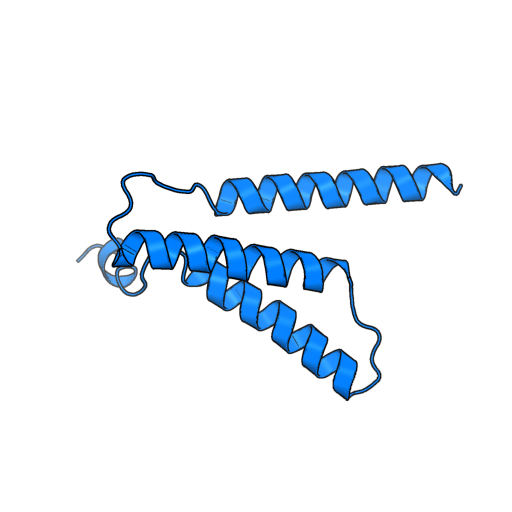-24.019 1.463 2.840 1.00 84.50 87 ILE A O 1
ATOM 635 N N . GLY A 1 88 ? -22.418 2.938 2.286 1.00 75.75 88 GLY A N 1
ATOM 636 C CA . GLY A 1 88 ? -22.854 3.989 3.207 1.00 75.75 88 GLY A CA 1
ATOM 637 C C . GLY A 1 88 ? -24.249 4.514 2.870 1.00 75.75 88 GLY A C 1
ATOM 638 O O . GLY A 1 88 ? -25.092 4.608 3.757 1.00 75.75 88 GLY A O 1
ATOM 639 N N . ASN A 1 89 ? -24.518 4.755 1.584 1.00 74.81 89 ASN A N 1
ATOM 640 C CA . ASN A 1 89 ? -25.798 5.265 1.092 1.00 74.81 89 ASN A CA 1
ATOM 641 C C . ASN A 1 89 ? -26.954 4.250 1.192 1.00 74.81 89 ASN A C 1
ATOM 643 O O . ASN A 1 89 ? -28.112 4.638 1.193 1.00 74.81 89 ASN A O 1
ATOM 647 N N . ARG A 1 90 ? -26.668 2.943 1.271 1.00 65.31 90 ARG A N 1
ATOM 648 C CA . ARG A 1 90 ? -27.698 1.900 1.458 1.00 65.31 90 ARG A CA 1
ATOM 649 C C . ARG A 1 90 ? -28.160 1.727 2.908 1.00 65.31 90 ARG A C 1
ATOM 651 O O . ARG A 1 90 ? -29.157 1.051 3.130 1.00 65.31 90 ARG A O 1
ATOM 658 N N . ASN A 1 91 ? -27.422 2.279 3.870 1.00 59.47 91 ASN A N 1
ATOM 659 C CA . ASN A 1 91 ? -27.689 2.134 5.304 1.00 59.47 91 ASN A CA 1
ATOM 660 C C . ASN A 1 91 ? -28.303 3.405 5.932 1.00 59.47 91 ASN A C 1
ATOM 662 O O . ASN A 1 91 ? -28.396 3.481 7.158 1.00 59.47 91 ASN A O 1
ATOM 666 N N . GLN A 1 92 ? -28.677 4.388 5.107 1.00 54.94 92 GLN A N 1
ATOM 667 C CA . GLN A 1 92 ? -29.488 5.558 5.465 1.00 54.94 92 GLN A CA 1
ATOM 668 C C . GLN A 1 92 ? -30.892 5.401 4.882 1.00 54.94 92 GLN A C 1
ATOM 670 O O . GLN A 1 92 ? -31.839 5.877 5.544 1.00 54.94 92 GLN A O 1
#

pLDDT: mean 86.42, std 12.49, range [49.69, 97.88]

Secondary structure (DSSP, 8-state):
--HHHHTTTS-TTHHHHHHHHHHHHHHHHHHHTTPPP-HHHHHHHHHHHHHHHHHHHHHHHT-SS---HHHHHHHHHHHHHHHHHHHHHTT-

Foldseek 3Di:
DDPVVVVPPDQALPVLLVQLCVLVVVQVVCVVVVHDGDPVSPVSSVLSNVLSVVSRCCRVVVPPDHDPSVVVSVVVVVVVVVVVVVVVVVVD

Radius of gyration: 16.6 Å; chains: 1; bounding box: 53×28×42 Å